Protein AF-A0A939H778-F1 (afdb_monomer)

Secondary structure (DSSP, 8-state):
--HHHHHHHHHHHHHHHHTT-HHHHHHHHHHHHHHTSS-HHHHHHHHHHHHHHTSHHHHTTS------SSSSHHHHHHHHHHHHHHHTT-

Foldseek 3Di:
DDPQLVVLLVLQLVLCVVVVVVVVSVLSVVLVVQCVDPDLVSLVVSLVVLLVCLDCVNPVPPPRPHDDPDPRRSNVSSVSNNVVSVVSSD

Structure (mmCIF, N/CA/C/O backbone):
data_AF-A0A939H778-F1
#
_entry.id   AF-A0A939H778-F1
#
loop_
_atom_site.group_PDB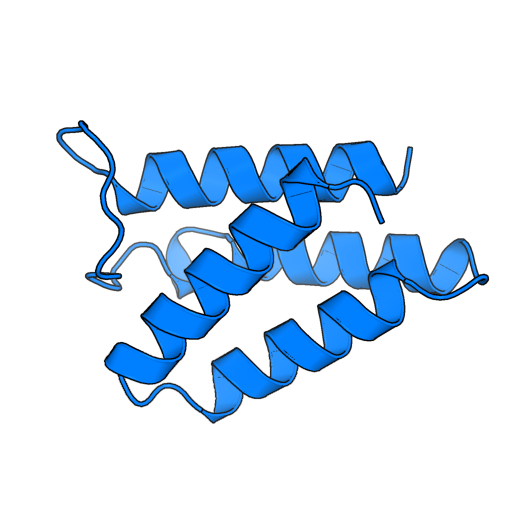
_atom_site.id
_atom_site.type_symbol
_atom_site.label_atom_id
_atom_site.label_alt_id
_atom_site.label_comp_id
_atom_site.label_asym_id
_atom_site.label_entity_id
_atom_site.label_seq_id
_atom_site.pdbx_PDB_ins_code
_atom_site.Cartn_x
_atom_site.Cartn_y
_atom_site.Cartn_z
_atom_site.occupancy
_atom_site.B_iso_or_equiv
_atom_site.auth_seq_id
_atom_site.auth_comp_id
_atom_site.auth_asym_id
_atom_site.auth_atom_id
_atom_site.pdbx_PDB_model_num
ATOM 1 N N . MET A 1 1 ? -13.662 -0.174 2.923 1.00 74.75 1 MET A N 1
ATOM 2 C CA . MET A 1 1 ? -12.781 0.739 2.166 1.00 74.75 1 MET A CA 1
ATOM 3 C C . MET A 1 1 ? -13.444 1.373 0.939 1.00 74.75 1 MET A C 1
ATOM 5 O O . MET A 1 1 ? -14.279 0.749 0.287 1.00 74.75 1 MET A O 1
ATOM 9 N N . ASN A 1 2 ? -13.055 2.605 0.594 1.00 76.56 2 ASN A N 1
ATOM 10 C CA . ASN A 1 2 ? -13.448 3.334 -0.613 1.00 76.56 2 ASN A CA 1
ATOM 11 C C . ASN A 1 2 ? -12.849 2.684 -1.871 1.00 76.56 2 ASN A C 1
ATOM 13 O O . ASN A 1 2 ? -11.678 2.300 -1.920 1.00 76.56 2 ASN A O 1
ATOM 17 N N . SER A 1 3 ? -13.660 2.620 -2.927 1.00 80.75 3 SER A N 1
ATOM 18 C CA . SER A 1 3 ? -13.303 2.065 -4.236 1.00 80.75 3 SER A CA 1
ATOM 19 C C . SER A 1 3 ? -12.034 2.661 -4.862 1.00 80.75 3 SER A C 1
ATOM 21 O O . SER A 1 3 ? -11.403 1.998 -5.682 1.00 80.75 3 SER A O 1
ATOM 23 N N . HIS A 1 4 ? -11.644 3.886 -4.495 1.00 88.12 4 HIS A N 1
ATOM 24 C CA . HIS A 1 4 ? -10.419 4.513 -4.992 1.00 88.12 4 HIS A CA 1
ATOM 25 C C . HIS A 1 4 ? -9.160 4.006 -4.272 1.00 88.12 4 HIS A C 1
ATOM 27 O O . HIS A 1 4 ? -8.232 3.544 -4.935 1.00 88.12 4 HIS A O 1
ATOM 33 N N . THR A 1 5 ? -9.145 4.013 -2.935 1.00 89.75 5 THR A N 1
ATOM 34 C CA . THR A 1 5 ? -8.000 3.545 -2.135 1.00 89.75 5 THR A CA 1
ATOM 35 C C . THR A 1 5 ? -7.681 2.082 -2.428 1.00 89.75 5 THR A C 1
ATOM 37 O O . THR A 1 5 ? -6.525 1.737 -2.655 1.00 89.75 5 THR A O 1
ATOM 40 N N . GLY A 1 6 ? -8.707 1.231 -2.531 1.00 90.06 6 GLY A N 1
ATOM 41 C CA . GLY A 1 6 ? -8.519 -0.185 -2.852 1.00 90.06 6 GLY A CA 1
ATOM 42 C C . GLY A 1 6 ? -7.877 -0.429 -4.221 1.00 90.06 6 GLY A C 1
ATOM 43 O O . GLY A 1 6 ? -7.064 -1.341 -4.354 1.00 90.06 6 GLY A O 1
ATOM 44 N N . LYS A 1 7 ? -8.188 0.400 -5.229 1.00 91.31 7 LYS A N 1
ATOM 45 C CA . LYS A 1 7 ? -7.551 0.317 -6.555 1.00 91.31 7 LYS A CA 1
ATOM 46 C C . LYS A 1 7 ? -6.069 0.663 -6.484 1.00 91.31 7 LYS A C 1
ATOM 48 O O . LYS A 1 7 ? -5.257 -0.118 -6.959 1.00 91.31 7 LYS A O 1
ATOM 53 N N . LEU A 1 8 ? -5.725 1.768 -5.822 1.00 91.94 8 LEU A N 1
ATOM 54 C CA . LEU A 1 8 ? -4.330 2.183 -5.662 1.00 91.94 8 LEU A CA 1
ATOM 55 C C . LEU A 1 8 ? -3.513 1.142 -4.883 1.00 91.94 8 LEU A C 1
ATOM 57 O O . LEU A 1 8 ? -2.378 0.854 -5.245 1.00 91.94 8 LEU A O 1
ATOM 61 N N . ILE A 1 9 ? -4.091 0.524 -3.848 1.00 92.38 9 ILE A N 1
ATOM 62 C CA . ILE A 1 9 ? -3.426 -0.565 -3.117 1.00 92.38 9 ILE A CA 1
ATOM 63 C C . ILE A 1 9 ? -3.181 -1.771 -4.034 1.00 92.38 9 ILE A C 1
ATOM 65 O O . ILE A 1 9 ? -2.091 -2.338 -4.008 1.00 92.38 9 ILE A O 1
ATOM 69 N N . ASN A 1 10 ? -4.156 -2.159 -4.859 1.00 92.38 10 ASN A N 1
ATOM 70 C CA . ASN A 1 10 ? -3.980 -3.273 -5.793 1.00 92.38 10 ASN A CA 1
ATOM 71 C C . ASN A 1 10 ? -2.916 -2.962 -6.864 1.00 92.38 10 ASN A C 1
ATOM 73 O O . ASN A 1 10 ? -2.078 -3.817 -7.128 1.00 92.38 10 ASN A O 1
ATOM 77 N N . GLU A 1 11 ? -2.879 -1.738 -7.405 1.00 92.06 11 GLU A N 1
ATOM 78 C CA . GLU A 1 11 ? -1.817 -1.292 -8.326 1.00 92.06 11 GLU A CA 1
ATOM 79 C C . GLU A 1 11 ? -0.424 -1.395 -7.671 1.00 92.06 11 GLU A C 1
ATOM 81 O O . GLU A 1 11 ? 0.528 -1.870 -8.292 1.00 92.06 11 GLU A O 1
ATOM 86 N N . LEU A 1 12 ? -0.295 -1.024 -6.387 1.00 91.19 12 LEU A N 1
ATOM 87 C CA . LEU A 1 12 ? 0.959 -1.195 -5.644 1.00 91.19 12 LEU A CA 1
ATOM 88 C C . LEU A 1 12 ? 1.328 -2.679 -5.488 1.00 91.19 12 LEU A C 1
ATOM 90 O O . LEU A 1 12 ? 2.492 -3.040 -5.648 1.00 91.19 12 LEU A O 1
ATOM 94 N N . LEU A 1 13 ? 0.361 -3.544 -5.171 1.00 92.62 13 LEU A N 1
ATOM 95 C CA . LEU A 1 13 ? 0.593 -4.984 -5.019 1.00 92.62 13 LEU A CA 1
ATOM 96 C C . LEU A 1 13 ? 1.070 -5.631 -6.323 1.00 92.62 13 LEU A C 1
ATOM 98 O O . LEU A 1 13 ? 2.001 -6.439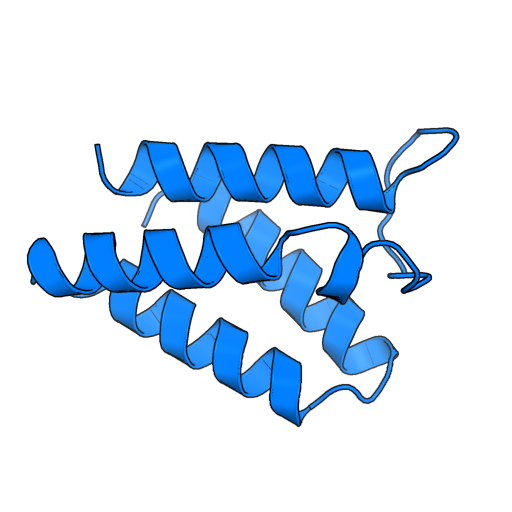 -6.298 1.00 92.62 13 LEU A O 1
ATOM 102 N N . GLU A 1 14 ? 0.476 -5.256 -7.454 1.00 92.00 14 GLU A N 1
ATOM 103 C CA . GLU A 1 14 ? 0.912 -5.692 -8.783 1.00 92.00 14 GLU A CA 1
ATOM 104 C C . GLU A 1 14 ? 2.348 -5.236 -9.067 1.00 92.00 14 GLU A C 1
ATOM 106 O O . GLU A 1 14 ? 3.191 -6.052 -9.449 1.00 92.00 14 GLU A O 1
ATOM 111 N N . ALA A 1 15 ? 2.666 -3.969 -8.782 1.00 90.38 15 ALA A N 1
ATOM 112 C CA . ALA A 1 15 ? 4.006 -3.421 -8.963 1.00 90.38 15 ALA A CA 1
ATOM 113 C C . ALA A 1 15 ? 5.059 -4.117 -8.075 1.00 90.38 15 ALA A C 1
ATOM 115 O O . ALA A 1 15 ? 6.136 -4.477 -8.553 1.00 90.38 15 ALA A O 1
ATOM 116 N N . LEU A 1 16 ? 4.749 -4.368 -6.799 1.00 90.19 16 LEU A N 1
ATOM 117 C CA . LEU A 1 16 ? 5.641 -5.084 -5.878 1.00 90.19 16 LEU A CA 1
ATOM 118 C C . LEU A 1 16 ? 5.835 -6.548 -6.290 1.00 90.19 16 LEU A C 1
ATOM 120 O O . LEU A 1 16 ? 6.941 -7.080 -6.184 1.00 90.19 16 LEU A O 1
ATOM 124 N N . THR A 1 17 ? 4.782 -7.194 -6.794 1.00 90.00 17 THR A N 1
ATOM 125 C CA . THR A 1 17 ? 4.843 -8.576 -7.287 1.00 90.00 17 THR A CA 1
ATOM 126 C C . THR A 1 17 ? 5.715 -8.669 -8.536 1.00 90.00 17 THR A C 1
ATOM 128 O O . THR A 1 17 ? 6.562 -9.557 -8.618 1.00 90.00 17 THR A O 1
ATOM 131 N N . ALA A 1 18 ? 5.590 -7.715 -9.464 1.00 90.00 18 ALA A N 1
ATOM 132 C CA . ALA A 1 18 ? 6.427 -7.636 -10.660 1.00 90.00 18 ALA A CA 1
ATOM 133 C C . ALA A 1 18 ? 7.922 -7.455 -10.332 1.00 90.00 18 ALA A C 1
ATOM 135 O O . ALA A 1 18 ? 8.781 -7.951 -11.060 1.00 90.00 18 ALA A O 1
ATOM 136 N N . LEU A 1 19 ? 8.242 -6.802 -9.210 1.00 88.94 19 LEU A N 1
ATOM 137 C CA . LEU A 1 19 ? 9.612 -6.641 -8.712 1.00 88.94 19 LEU A CA 1
ATOM 138 C C . LEU A 1 19 ? 10.089 -7.793 -7.802 1.00 88.94 19 LEU A C 1
ATOM 140 O O . LEU A 1 19 ? 11.151 -7.684 -7.193 1.00 88.94 19 LEU A O 1
ATOM 144 N N . ASN A 1 20 ? 9.337 -8.897 -7.693 1.00 89.81 20 ASN A N 1
ATOM 145 C CA . ASN A 1 20 ? 9.611 -10.022 -6.783 1.00 89.81 20 ASN A CA 1
ATOM 146 C C . ASN A 1 20 ? 9.705 -9.630 -5.292 1.00 89.81 20 ASN A C 1
ATOM 148 O O . ASN A 1 20 ? 10.334 -10.319 -4.487 1.00 89.81 20 ASN A O 1
ATOM 152 N N . MET A 1 21 ? 9.043 -8.548 -4.881 1.00 89.31 21 MET A N 1
ATOM 153 C CA . MET A 1 21 ? 9.067 -8.040 -3.507 1.00 89.31 21 MET A CA 1
ATOM 154 C C . MET A 1 21 ? 7.947 -8.648 -2.651 1.00 89.31 21 MET A C 1
ATOM 156 O O . MET A 1 21 ? 7.172 -7.933 -2.017 1.00 89.31 21 MET A O 1
ATOM 160 N N . GLN A 1 22 ? 7.862 -9.981 -2.601 1.00 89.56 22 GLN A N 1
ATOM 161 C CA . GLN A 1 22 ? 6.756 -10.686 -1.932 1.00 89.56 22 GLN A CA 1
ATOM 162 C C . GLN A 1 22 ? 6.613 -10.334 -0.443 1.00 89.56 22 GLN A C 1
ATOM 164 O O . GLN A 1 22 ? 5.498 -10.197 0.049 1.00 89.56 22 GLN A O 1
ATOM 169 N N . SER A 1 23 ? 7.726 -10.118 0.269 1.00 89.44 23 SER A N 1
ATOM 170 C CA . SER A 1 23 ? 7.687 -9.705 1.683 1.00 89.44 23 SER A CA 1
ATOM 171 C C . SER A 1 23 ? 7.021 -8.341 1.880 1.00 89.44 23 SER A C 1
ATOM 173 O O . SER A 1 23 ? 6.343 -8.120 2.879 1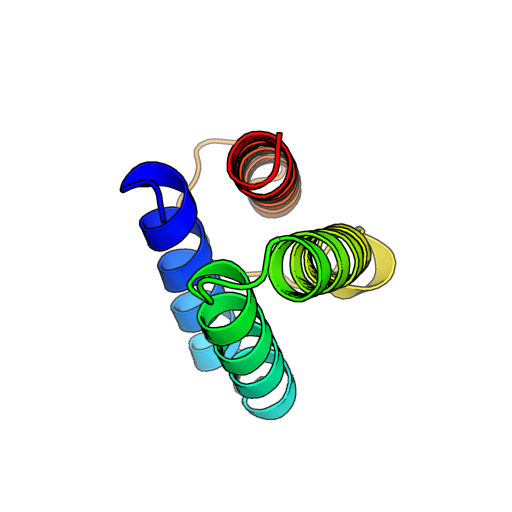.00 89.44 23 SER A O 1
ATOM 175 N N . GLU A 1 24 ? 7.205 -7.420 0.934 1.00 89.31 24 GLU A N 1
ATOM 176 C CA . GLU A 1 24 ? 6.573 -6.105 0.993 1.00 89.31 24 GLU A CA 1
ATOM 177 C C . GLU A 1 24 ? 5.117 -6.183 0.545 1.00 89.31 24 GLU A C 1
ATOM 179 O O . GLU A 1 24 ? 4.257 -5.629 1.223 1.00 89.31 24 GLU A O 1
ATOM 184 N N . ALA A 1 25 ? 4.818 -6.947 -0.510 1.00 90.75 25 ALA A N 1
ATOM 185 C CA . ALA A 1 25 ? 3.444 -7.197 -0.937 1.00 90.75 25 ALA A CA 1
ATOM 186 C C . ALA A 1 25 ? 2.596 -7.798 0.200 1.00 90.75 25 ALA A C 1
ATOM 188 O O . ALA A 1 25 ? 1.486 -7.331 0.444 1.00 90.75 25 ALA A O 1
ATOM 189 N N . GLN A 1 26 ? 3.142 -8.750 0.966 1.00 92.06 26 GLN A N 1
ATOM 190 C CA . GLN A 1 26 ? 2.447 -9.344 2.109 1.00 92.06 26 GLN A CA 1
ATOM 191 C C . GLN A 1 26 ? 2.110 -8.312 3.196 1.00 92.06 26 GLN A C 1
ATOM 193 O O . GLN A 1 26 ? 0.990 -8.293 3.695 1.00 92.06 26 GLN A O 1
ATOM 198 N N . LYS A 1 27 ? 3.033 -7.397 3.517 1.00 91.06 27 LYS A N 1
ATOM 199 C CA . LYS A 1 27 ? 2.766 -6.316 4.483 1.00 91.06 27 LYS A CA 1
ATOM 200 C C . LYS A 1 27 ? 1.673 -5.370 3.993 1.00 91.06 27 LYS A C 1
ATOM 202 O O . LYS A 1 27 ? 0.844 -4.927 4.777 1.00 91.06 27 LYS A O 1
ATOM 207 N N . ILE A 1 28 ? 1.657 -5.060 2.696 1.00 91.94 28 ILE A N 1
ATOM 208 C CA . ILE A 1 28 ? 0.602 -4.231 2.102 1.00 91.94 28 ILE A CA 1
ATOM 209 C C . ILE A 1 28 ? -0.762 -4.940 2.173 1.00 91.94 28 ILE A C 1
ATOM 211 O O . ILE A 1 28 ? -1.762 -4.274 2.436 1.00 91.94 28 ILE A O 1
ATOM 215 N N . ILE A 1 29 ? -0.812 -6.269 2.010 1.00 93.19 29 ILE A N 1
ATOM 216 C CA . ILE A 1 29 ? -2.033 -7.069 2.224 1.00 93.19 29 ILE A CA 1
ATOM 217 C C . ILE A 1 29 ? -2.494 -6.970 3.683 1.00 93.19 29 ILE A C 1
ATOM 219 O O . ILE A 1 29 ? -3.654 -6.648 3.921 1.00 93.19 29 ILE A O 1
A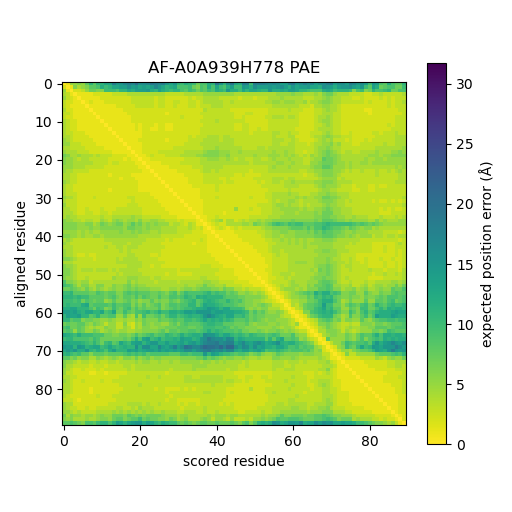TOM 223 N N . GLU A 1 30 ? -1.593 -7.153 4.651 1.00 92.81 30 GLU A N 1
ATOM 224 C CA . GLU A 1 30 ? -1.918 -7.030 6.081 1.00 92.81 30 GLU A CA 1
ATOM 225 C C . GLU A 1 30 ? -2.475 -5.639 6.421 1.00 92.81 30 GLU A C 1
ATOM 227 O O . GLU A 1 30 ? -3.483 -5.514 7.115 1.00 92.81 30 GLU A O 1
ATOM 232 N N . PHE A 1 31 ? -1.868 -4.569 5.895 1.00 91.44 31 PHE A N 1
ATOM 233 C CA . PHE A 1 31 ? -2.379 -3.214 6.119 1.00 91.44 31 PHE A CA 1
ATOM 234 C C . PHE A 1 31 ? -3.735 -2.988 5.461 1.00 91.44 31 PHE A C 1
ATOM 236 O O . PHE A 1 31 ? -4.572 -2.291 6.029 1.00 91.44 31 PHE A O 1
ATOM 243 N N . LYS A 1 32 ? -3.968 -3.566 4.280 1.00 92.00 32 LYS A N 1
ATOM 244 C CA . LYS A 1 32 ? -5.265 -3.504 3.602 1.00 92.00 32 LYS A CA 1
ATOM 245 C C . LYS A 1 32 ? -6.355 -4.162 4.452 1.00 92.00 32 LYS A C 1
ATOM 247 O O . LYS A 1 32 ? -7.396 -3.551 4.656 1.00 92.00 32 LYS A O 1
ATOM 252 N N . GLU A 1 33 ? -6.094 -5.349 4.995 1.00 92.38 33 GLU A N 1
ATOM 253 C CA . GLU A 1 33 ? -7.026 -6.044 5.893 1.00 92.38 33 GLU A CA 1
ATOM 254 C C . GLU A 1 33 ? -7.319 -5.222 7.155 1.00 92.38 33 GLU A C 1
ATOM 256 O O . GLU A 1 33 ? -8.473 -5.079 7.550 1.00 92.38 33 GLU A O 1
ATOM 261 N N . GLN A 1 34 ? -6.296 -4.602 7.750 1.00 91.88 34 GLN A N 1
ATOM 262 C CA . GLN A 1 34 ? -6.472 -3.732 8.917 1.00 91.88 34 GLN A CA 1
ATOM 263 C C . GLN A 1 34 ? -7.225 -2.428 8.592 1.00 91.88 34 GLN A C 1
ATOM 265 O O . GLN A 1 34 ? -7.952 -1.913 9.440 1.00 91.88 34 GLN A O 1
ATOM 270 N N . LEU A 1 35 ? -7.078 -1.880 7.381 1.00 90.00 35 LEU A N 1
ATOM 271 C CA . LEU A 1 35 ? -7.850 -0.718 6.913 1.00 90.00 35 LEU A CA 1
ATOM 272 C C . LEU A 1 35 ? -9.335 -1.052 6.683 1.00 90.00 35 LEU A C 1
ATOM 274 O O . LEU A 1 35 ? -10.185 -0.166 6.830 1.00 90.00 35 LEU A O 1
ATOM 278 N N . ASP A 1 36 ? -9.632 -2.311 6.355 1.00 90.00 36 ASP A N 1
ATOM 279 C CA . ASP A 1 36 ? -10.984 -2.860 6.200 1.00 90.00 36 ASP A CA 1
ATOM 280 C C . ASP A 1 36 ? -11.601 -3.382 7.515 1.00 90.00 36 ASP A C 1
ATOM 282 O O . ASP A 1 36 ? -12.767 -3.772 7.518 1.00 90.00 36 ASP A O 1
ATOM 286 N N . SER A 1 37 ? -10.865 -3.360 8.632 1.00 89.62 37 SER A N 1
ATOM 287 C CA . SER A 1 37 ? -11.374 -3.734 9.962 1.00 89.62 37 SER A CA 1
ATOM 288 C C . SER A 1 37 ? -12.482 -2.791 10.449 1.00 89.62 37 SER A C 1
ATOM 290 O O . SER A 1 37 ? -12.454 -1.594 10.173 1.00 89.62 37 SER A O 1
ATOM 292 N N . ASP A 1 38 ? -13.411 -3.298 11.266 1.00 88.12 38 ASP A N 1
ATOM 293 C CA . ASP A 1 38 ? -14.428 -2.486 11.958 1.00 88.12 38 ASP A CA 1
ATOM 294 C C . ASP A 1 38 ? -13.830 -1.621 13.092 1.00 88.12 38 ASP A C 1
ATOM 296 O O . ASP A 1 38 ? -14.469 -0.694 13.600 1.00 88.12 38 ASP A O 1
ATOM 300 N N . SER A 1 39 ? -12.592 -1.902 13.515 1.00 92.31 39 SER A N 1
ATOM 301 C CA . SER A 1 39 ? -11.917 -1.190 14.603 1.00 92.31 39 SER A CA 1
ATOM 302 C C . SER A 1 39 ? -11.239 0.090 14.116 1.00 92.31 39 SER A C 1
ATOM 304 O O . SER A 1 39 ? -10.179 0.060 13.491 1.00 92.31 39 SER A O 1
ATOM 306 N N . GLN A 1 40 ? -11.777 1.252 14.498 1.00 88.31 40 GLN A N 1
ATOM 307 C CA . GLN A 1 40 ? -11.196 2.553 14.136 1.00 88.31 40 GLN A CA 1
ATOM 308 C C . GLN A 1 40 ? -9.729 2.708 14.585 1.00 88.31 40 GLN A C 1
ATOM 310 O O . GLN A 1 40 ? -8.935 3.357 13.904 1.00 88.31 40 GLN A O 1
ATOM 315 N N . LEU A 1 41 ? -9.339 2.096 15.710 1.00 91.44 41 LEU A N 1
ATOM 316 C CA . LEU A 1 41 ? -7.952 2.117 16.185 1.00 91.44 41 LEU A CA 1
ATOM 317 C C . LEU A 1 41 ? -7.014 1.332 15.257 1.00 91.44 41 LEU A C 1
ATOM 319 O O . LEU A 1 41 ? -5.914 1.809 14.972 1.00 91.44 41 LEU A O 1
ATOM 323 N N . GLU A 1 42 ? -7.450 0.170 14.766 1.00 91.62 42 GLU A N 1
ATOM 324 C CA . GLU A 1 42 ? -6.679 -0.646 13.819 1.00 91.62 42 GLU A CA 1
ATOM 325 C C . GLU A 1 42 ? -6.545 0.061 12.476 1.00 91.62 42 GLU A C 1
ATOM 327 O O . GLU A 1 42 ? -5.434 0.188 11.961 1.00 91.62 42 GLU A O 1
ATOM 332 N N . ARG A 1 43 ? -7.642 0.636 11.975 1.00 91.38 43 ARG A N 1
ATOM 333 C CA . ARG A 1 43 ? -7.642 1.419 10.735 1.00 91.38 43 ARG A CA 1
ATOM 334 C C . ARG A 1 43 ? -6.651 2.584 10.809 1.00 91.38 43 ARG A C 1
ATOM 336 O O . ARG A 1 43 ? -5.830 2.762 9.911 1.00 91.38 43 ARG A O 1
ATOM 343 N N . ILE A 1 44 ? -6.661 3.355 11.903 1.00 91.50 44 ILE A N 1
ATOM 344 C CA . ILE A 1 44 ? -5.720 4.472 12.112 1.00 91.50 44 ILE A CA 1
ATOM 345 C C . ILE A 1 44 ? -4.271 3.974 12.197 1.00 91.50 44 ILE A C 1
ATOM 347 O O . ILE A 1 44 ? -3.370 4.605 11.635 1.00 91.50 44 ILE A O 1
ATOM 351 N N . ALA A 1 45 ? -4.020 2.871 12.907 1.00 91.25 45 ALA A N 1
ATOM 352 C CA . ALA A 1 45 ? -2.684 2.295 13.021 1.00 91.25 45 ALA A CA 1
ATOM 353 C C . ALA A 1 45 ? -2.155 1.831 11.654 1.00 91.25 45 ALA A C 1
ATOM 355 O O . ALA A 1 45 ? -1.036 2.194 11.283 1.00 91.25 45 ALA A O 1
ATOM 356 N N . ALA A 1 46 ? -2.978 1.119 10.884 1.00 91.12 46 ALA A N 1
ATOM 357 C CA . ALA A 1 46 ? -2.660 0.660 9.539 1.00 91.12 46 ALA A CA 1
ATOM 358 C C . ALA A 1 46 ? -2.400 1.830 8.591 1.00 91.12 46 ALA A C 1
ATOM 360 O O . ALA A 1 46 ? -1.371 1.857 7.923 1.00 91.12 46 ALA A O 1
ATOM 361 N N . SER A 1 47 ? -3.259 2.855 8.608 1.00 90.88 47 SER A N 1
ATOM 362 C CA . SER A 1 47 ? -3.074 4.073 7.810 1.00 90.88 47 SER A CA 1
ATOM 363 C C . SER A 1 47 ? -1.723 4.735 8.090 1.00 90.88 47 SER A C 1
ATOM 365 O O . SER A 1 47 ? -0.980 5.050 7.160 1.00 90.88 47 SER A O 1
ATOM 367 N N . LYS A 1 48 ? -1.325 4.864 9.364 1.00 91.31 48 LYS A N 1
ATOM 368 C CA . LYS A 1 48 ? -0.007 5.415 9.729 1.00 91.31 48 LYS A CA 1
ATOM 369 C C . LYS A 1 48 ? 1.150 4.577 9.185 1.00 91.31 48 LYS A C 1
ATOM 371 O O . LYS A 1 48 ? 2.100 5.146 8.645 1.00 91.31 48 LYS A O 1
ATOM 376 N N . GLN A 1 49 ? 1.082 3.252 9.316 1.00 90.62 49 GLN A N 1
ATOM 377 C CA . GLN A 1 49 ? 2.128 2.357 8.810 1.00 90.62 49 GLN A CA 1
ATOM 378 C C . GLN A 1 49 ? 2.211 2.397 7.281 1.00 90.62 49 GLN A C 1
ATOM 380 O O . GLN A 1 49 ? 3.305 2.493 6.723 1.00 90.62 49 GLN A O 1
ATOM 385 N N . PHE A 1 50 ? 1.062 2.423 6.608 1.00 89.19 50 PHE A N 1
ATOM 386 C CA . PHE A 1 50 ? 0.962 2.524 5.159 1.00 89.19 50 PHE A CA 1
ATOM 387 C C . PHE A 1 50 ? 1.597 3.825 4.650 1.00 89.19 50 PHE A C 1
ATOM 389 O O . PHE A 1 50 ? 2.484 3.806 3.799 1.00 89.19 50 PHE A O 1
ATOM 396 N N . VAL A 1 51 ? 1.216 4.966 5.232 1.00 87.75 51 VAL A N 1
ATOM 397 C CA . VAL A 1 51 ? 1.769 6.289 4.894 1.00 87.75 51 VAL A CA 1
ATOM 398 C C . VAL A 1 51 ? 3.284 6.331 5.100 1.00 87.75 51 VAL A C 1
ATOM 400 O O . VAL A 1 51 ? 4.004 6.902 4.281 1.00 87.75 51 VAL A O 1
ATOM 403 N N . GLN A 1 52 ? 3.784 5.712 6.171 1.00 87.56 52 GLN A N 1
ATOM 404 C CA . GLN A 1 52 ? 5.217 5.631 6.436 1.00 87.56 52 GLN A CA 1
ATOM 405 C C . GLN A 1 52 ? 5.955 4.805 5.370 1.00 87.56 52 GLN A C 1
ATOM 407 O O . GLN A 1 52 ? 7.081 5.151 5.004 1.00 87.56 52 GLN A O 1
ATOM 412 N N . ARG A 1 53 ? 5.332 3.738 4.856 1.00 83.81 53 ARG A N 1
ATOM 413 C CA . ARG A 1 53 ? 5.885 2.911 3.774 1.00 83.81 53 ARG A CA 1
ATOM 414 C C . ARG A 1 53 ? 5.825 3.589 2.413 1.00 83.81 53 ARG A C 1
ATOM 416 O O . ARG A 1 53 ? 6.758 3.424 1.644 1.00 83.81 53 ARG A O 1
ATOM 423 N N . CYS A 1 54 ? 4.841 4.447 2.154 1.00 82.75 54 CYS A N 1
ATOM 424 C CA . CYS A 1 54 ? 4.812 5.277 0.944 1.00 82.75 54 CYS A CA 1
ATOM 425 C C . CYS A 1 54 ? 5.919 6.346 0.885 1.00 82.75 54 CYS A C 1
ATOM 427 O O . CYS A 1 54 ? 6.006 7.094 -0.087 1.00 82.75 54 CYS A O 1
ATOM 429 N N . HIS A 1 55 ? 6.764 6.466 1.912 1.00 80.44 55 HIS A N 1
ATOM 430 C CA . HIS A 1 55 ? 7.879 7.400 1.892 1.00 80.44 55 HIS A CA 1
ATOM 431 C C . HIS A 1 55 ? 8.928 7.006 0.838 1.00 80.44 55 HIS A C 1
ATOM 433 O O . HIS A 1 55 ? 9.261 5.833 0.670 1.00 80.44 55 HIS A O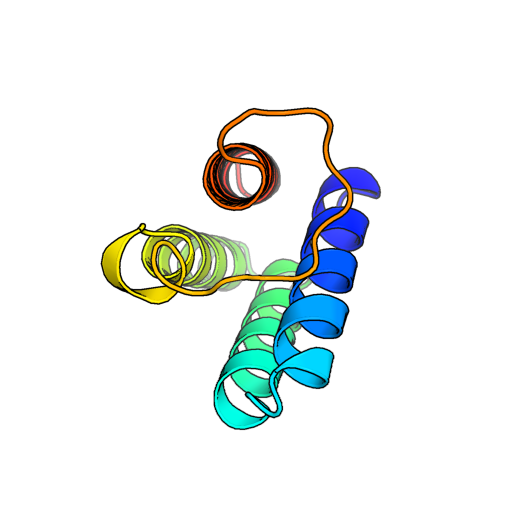 1
ATOM 439 N N . VAL A 1 56 ? 9.539 8.013 0.207 1.00 71.19 56 VAL A N 1
ATOM 440 C CA . VAL A 1 56 ? 10.552 7.860 -0.858 1.00 71.19 56 VAL A CA 1
ATOM 441 C C . VAL A 1 56 ? 11.729 6.958 -0.467 1.00 71.19 56 VAL A C 1
ATOM 443 O O . VAL A 1 56 ? 1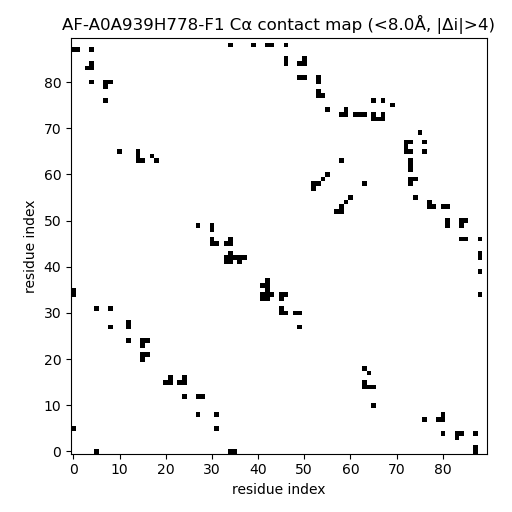2.297 6.267 -1.295 1.00 71.19 56 VAL A O 1
ATOM 446 N N . LYS A 1 57 ? 12.047 6.889 0.826 1.00 76.38 57 LYS A N 1
ATOM 447 C CA . LYS A 1 57 ? 13.101 6.017 1.368 1.00 76.38 57 LYS A CA 1
ATOM 448 C C . LYS A 1 57 ? 12.827 4.515 1.165 1.00 76.38 57 LYS A C 1
ATOM 450 O O . LYS A 1 57 ? 13.765 3.729 1.180 1.00 76.38 57 LYS A O 1
ATOM 455 N N . TRP A 1 58 ? 11.562 4.115 1.052 1.00 74.31 58 TRP A N 1
ATOM 456 C CA . TRP A 1 58 ? 11.168 2.713 0.893 1.00 74.31 58 TRP A CA 1
ATOM 457 C C . TRP A 1 58 ? 10.894 2.366 -0.566 1.00 74.31 58 TRP A C 1
ATOM 459 O O . TRP A 1 58 ? 11.367 1.340 -1.044 1.00 74.31 58 TRP A O 1
ATOM 469 N N . TYR A 1 59 ? 10.139 3.225 -1.257 1.00 76.12 59 TYR A N 1
ATOM 470 C CA . TYR A 1 59 ? 9.645 2.954 -2.611 1.00 76.12 59 TYR A CA 1
ATOM 471 C C . TYR A 1 59 ? 10.097 3.975 -3.662 1.00 76.12 59 TYR A C 1
ATOM 473 O O . TYR A 1 59 ? 9.837 3.779 -4.840 1.00 76.12 59 TYR A O 1
ATOM 481 N N . GLY A 1 60 ? 10.766 5.059 -3.268 1.00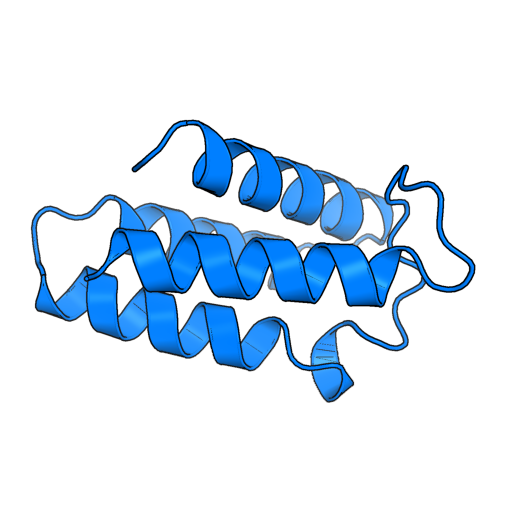 66.94 60 GLY A N 1
ATOM 482 C CA . GLY A 1 60 ? 11.150 6.147 -4.174 1.00 66.94 60 GLY A CA 1
ATOM 483 C C . GLY A 1 60 ? 12.231 5.776 -5.181 1.00 66.94 60 GLY A C 1
ATOM 484 O O . GLY A 1 60 ? 12.180 6.227 -6.319 1.00 66.94 60 GLY A O 1
ATOM 485 N N . ASP A 1 61 ? 13.153 4.904 -4.779 1.00 71.00 61 ASP A N 1
ATOM 486 C CA . ASP A 1 61 ? 14.186 4.358 -5.668 1.00 71.00 61 ASP A CA 1
ATOM 487 C C . ASP A 1 61 ? 13.735 3.071 -6.373 1.00 71.00 61 ASP A C 1
ATOM 489 O O . ASP A 1 61 ? 14.466 2.509 -7.192 1.00 71.00 61 ASP A O 1
ATOM 493 N N . LEU A 1 62 ? 12.534 2.573 -6.060 1.00 70.62 62 LEU A N 1
ATOM 494 C CA . LEU A 1 62 ? 11.972 1.459 -6.801 1.00 70.62 62 LEU A CA 1
ATOM 495 C C . LEU A 1 62 ? 11.444 1.996 -8.127 1.00 70.62 62 LEU A C 1
ATOM 497 O O . LEU A 1 62 ? 10.552 2.841 -8.158 1.00 70.62 62 LEU A O 1
ATOM 501 N N . ASN A 1 63 ? 11.942 1.443 -9.230 1.00 74.56 63 ASN A N 1
ATOM 502 C CA . ASN A 1 63 ? 11.328 1.597 -10.547 1.00 74.56 63 ASN A CA 1
ATOM 503 C C . ASN A 1 63 ? 10.023 0.786 -10.598 1.00 74.56 63 ASN A C 1
ATOM 505 O O . ASN A 1 63 ? 9.921 -0.193 -11.337 1.00 74.56 63 ASN A O 1
ATOM 509 N N . LEU A 1 64 ? 9.051 1.145 -9.751 1.00 80.00 64 LEU A N 1
ATOM 510 C CA . LEU A 1 64 ? 7.747 0.496 -9.717 1.00 80.00 64 LEU A CA 1
ATOM 511 C C . LEU A 1 64 ? 7.108 0.646 -11.107 1.00 80.00 64 LEU A C 1
ATOM 513 O O . LEU A 1 64 ? 7.014 1.773 -11.604 1.00 80.00 64 LEU A O 1
ATOM 517 N N . PRO A 1 65 ? 6.685 -0.459 -11.748 1.00 80.56 65 PRO A N 1
ATOM 518 C CA . PRO A 1 65 ? 6.098 -0.432 -13.083 1.00 80.56 65 PRO A CA 1
ATOM 519 C C . PRO A 1 65 ? 4.661 0.104 -13.026 1.00 80.56 65 PRO A C 1
ATOM 521 O O . PRO A 1 65 ? 3.698 -0.645 -13.152 1.00 80.56 65 PRO A O 1
ATOM 524 N N . ILE A 1 66 ? 4.520 1.409 -12.789 1.00 82.44 66 ILE A N 1
ATOM 525 C CA . ILE A 1 66 ? 3.232 2.090 -12.645 1.00 82.44 66 ILE A CA 1
ATOM 526 C C . ILE A 1 66 ? 2.982 2.953 -13.875 1.00 82.44 66 ILE A C 1
ATOM 528 O O . ILE A 1 66 ? 3.780 3.830 -14.208 1.00 82.44 66 ILE A O 1
ATOM 532 N N . ASP A 1 67 ? 1.844 2.725 -14.527 1.00 75.50 67 ASP A N 1
ATOM 533 C CA . ASP A 1 67 ? 1.425 3.495 -15.694 1.00 75.50 67 ASP A CA 1
ATOM 534 C C . ASP A 1 67 ? 0.787 4.827 -15.261 1.00 75.50 67 ASP A C 1
ATOM 536 O O . ASP A 1 67 ? -0.402 4.927 -14.929 1.00 75.50 67 ASP A O 1
ATOM 540 N N . ARG A 1 68 ? 1.620 5.871 -15.191 1.00 78.44 68 ARG A N 1
ATOM 541 C CA . ARG A 1 68 ? 1.215 7.260 -14.936 1.00 78.44 68 ARG A CA 1
ATOM 542 C C . ARG A 1 68 ? 1.971 8.192 -15.883 1.00 78.44 68 ARG A C 1
ATOM 544 O O . ARG A 1 68 ? 3.169 8.041 -16.102 1.00 78.44 68 ARG A O 1
ATOM 551 N N . LYS A 1 69 ? 1.283 9.206 -16.416 1.00 68.31 69 LYS A N 1
ATOM 552 C CA . LYS A 1 69 ? 1.890 10.241 -17.271 1.00 68.31 69 LYS A CA 1
ATOM 553 C C . LYS A 1 69 ? 2.607 11.287 -16.407 1.00 68.31 69 LYS A C 1
ATOM 555 O O . LYS A 1 69 ? 1.993 12.276 -16.020 1.00 68.31 69 LYS A O 1
ATOM 560 N N . SER A 1 70 ? 3.875 11.053 -16.068 1.00 71.94 70 SER A N 1
ATOM 561 C CA . SER A 1 70 ? 4.720 11.992 -15.311 1.00 71.94 70 SER A CA 1
ATOM 562 C C . SER A 1 70 ? 6.206 11.716 -15.554 1.00 71.94 70 SER A C 1
ATOM 564 O O . SER A 1 70 ? 6.570 10.579 -15.844 1.00 71.94 70 SER A O 1
ATOM 566 N N . ASP A 1 71 ? 7.057 12.730 -15.367 1.00 71.31 71 ASP A N 1
ATOM 567 C CA . ASP A 1 71 ? 8.522 12.580 -15.354 1.00 71.31 71 ASP A CA 1
ATOM 568 C C . ASP A 1 71 ? 8.991 11.682 -14.194 1.00 71.31 71 ASP A C 1
ATOM 570 O O . ASP A 1 71 ? 10.034 11.037 -14.279 1.00 71.31 71 ASP A O 1
ATOM 574 N N . TYR A 1 72 ? 8.190 11.604 -13.122 1.00 73.06 72 TYR A N 1
ATOM 575 C CA . TYR A 1 72 ? 8.415 10.718 -11.981 1.00 73.06 72 TYR A CA 1
ATOM 576 C C . TYR A 1 72 ? 7.108 10.039 -11.526 1.00 73.06 72 TYR A C 1
ATOM 578 O O . TYR A 1 72 ? 6.479 10.467 -10.550 1.00 73.06 72 TYR A O 1
ATOM 586 N N . PRO A 1 73 ? 6.669 8.977 -12.223 1.00 80.19 73 PRO A N 1
ATOM 587 C CA . PRO A 1 73 ? 5.355 8.359 -12.024 1.00 80.19 73 PRO A CA 1
ATOM 588 C C . PRO A 1 73 ? 5.187 7.727 -10.638 1.00 80.19 73 PRO A C 1
ATOM 590 O O . PRO A 1 73 ? 4.111 7.812 -10.046 1.00 80.19 73 PRO A O 1
ATOM 593 N N . VAL A 1 74 ? 6.262 7.166 -10.082 1.00 84.75 74 VAL A N 1
ATOM 594 C CA . VAL A 1 74 ? 6.251 6.510 -8.769 1.00 84.75 74 VAL A CA 1
ATOM 595 C C . VAL A 1 74 ? 5.955 7.499 -7.643 1.00 84.75 74 V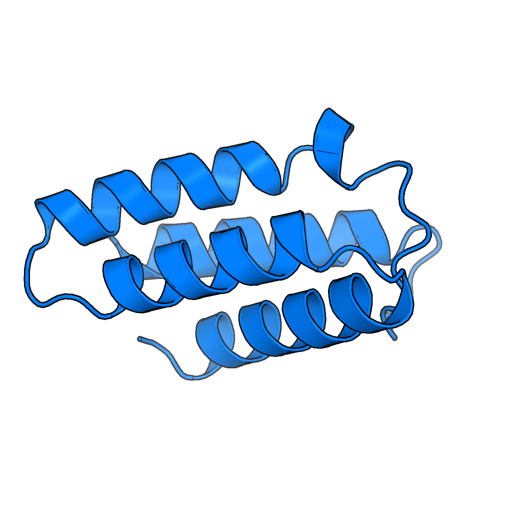AL A C 1
ATOM 597 O O . VAL A 1 74 ? 5.104 7.230 -6.802 1.00 84.75 74 VAL A O 1
ATOM 600 N N . TYR A 1 75 ? 6.588 8.675 -7.635 1.00 84.69 75 TYR A N 1
ATOM 601 C CA . TYR A 1 75 ? 6.350 9.672 -6.584 1.00 84.69 75 TYR A CA 1
ATOM 602 C C . TYR A 1 75 ? 4.926 10.223 -6.611 1.00 84.69 75 TYR A C 1
ATOM 604 O O . TYR A 1 75 ? 4.325 10.407 -5.553 1.00 84.69 75 TYR A O 1
ATOM 612 N N . VAL A 1 76 ? 4.377 10.445 -7.809 1.00 87.62 76 VAL A N 1
ATOM 613 C CA . VAL A 1 76 ? 2.982 10.879 -7.973 1.00 87.62 76 VAL A CA 1
ATOM 614 C C . VAL A 1 76 ? 2.035 9.815 -7.425 1.00 87.62 76 VAL A C 1
ATOM 616 O O . VAL A 1 76 ? 1.175 10.124 -6.604 1.00 87.62 76 VAL A O 1
ATOM 619 N N . PHE A 1 77 ? 2.247 8.555 -7.802 1.00 89.75 77 PHE A N 1
ATOM 620 C CA . PHE A 1 77 ? 1.448 7.439 -7.312 1.00 89.75 77 PHE A CA 1
ATOM 621 C C . PHE A 1 77 ? 1.501 7.292 -5.783 1.00 89.75 77 PHE A C 1
ATOM 623 O O . PHE A 1 77 ? 0.466 7.136 -5.135 1.00 89.75 77 PHE A O 1
ATOM 630 N N . LE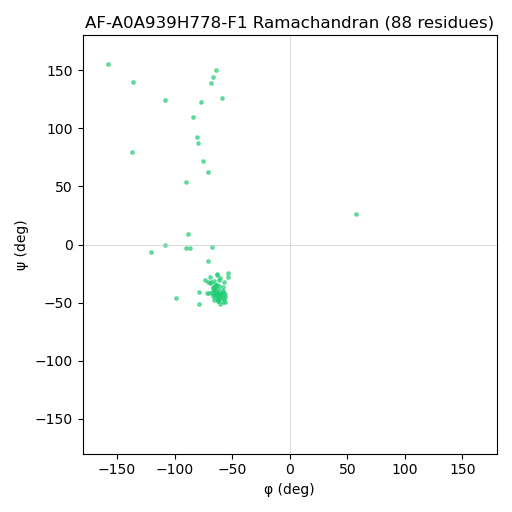U A 1 78 ? 2.692 7.372 -5.182 1.00 89.44 78 LEU A N 1
ATOM 631 C CA . LEU A 1 78 ? 2.851 7.253 -3.731 1.00 89.44 78 LEU A CA 1
ATOM 632 C C . LEU A 1 78 ? 2.151 8.395 -2.979 1.00 89.44 78 LEU A C 1
ATOM 634 O O . LEU A 1 78 ? 1.602 8.164 -1.900 1.00 89.44 78 LEU A O 1
ATOM 638 N N . ASP A 1 79 ? 2.131 9.609 -3.539 1.00 88.94 79 ASP A N 1
ATOM 639 C CA . ASP A 1 79 ? 1.396 10.738 -2.960 1.00 88.94 79 ASP A CA 1
ATOM 640 C C . ASP A 1 79 ? -0.129 10.567 -3.070 1.00 88.94 79 ASP A C 1
ATOM 642 O O . ASP A 1 79 ? -0.843 10.823 -2.097 1.00 88.94 79 ASP A O 1
ATOM 646 N N . GLU A 1 80 ? -0.630 10.086 -4.214 1.00 90.12 80 GLU A N 1
ATOM 647 C CA . GLU A 1 80 ? -2.046 9.734 -4.408 1.00 90.12 80 GLU A CA 1
ATOM 648 C C . GLU A 1 80 ? -2.494 8.676 -3.394 1.00 90.12 80 GLU A C 1
ATOM 650 O O . GLU A 1 80 ? -3.485 8.860 -2.682 1.00 90.12 80 GLU A O 1
ATOM 655 N N . LEU A 1 81 ? -1.716 7.600 -3.269 1.00 90.44 81 LEU A N 1
ATOM 656 C CA . LEU A 1 81 ? -1.990 6.504 -2.348 1.00 90.44 81 LEU A CA 1
ATOM 657 C C . LEU A 1 81 ? -1.958 6.969 -0.889 1.00 90.44 81 LEU A C 1
ATOM 659 O O . LEU A 1 81 ? -2.856 6.639 -0.114 1.00 90.44 81 LEU A O 1
ATOM 663 N N . ARG A 1 82 ? -0.979 7.805 -0.521 1.00 91.25 82 ARG A N 1
ATOM 664 C CA . ARG A 1 82 ? -0.900 8.418 0.810 1.00 91.25 82 ARG A CA 1
ATOM 665 C C . ARG A 1 82 ? -2.168 9.203 1.145 1.00 91.25 82 ARG A C 1
ATOM 667 O O . ARG A 1 82 ? -2.729 9.008 2.221 1.00 91.25 82 ARG A O 1
ATOM 674 N N . LYS A 1 83 ? -2.621 10.072 0.238 1.00 91.06 83 LYS A N 1
ATOM 675 C CA . LYS A 1 83 ? -3.833 10.882 0.433 1.00 91.06 83 LYS A CA 1
ATOM 676 C C . LYS A 1 83 ? -5.070 10.000 0.575 1.00 91.06 83 LYS A C 1
ATOM 678 O O . LYS A 1 83 ? -5.827 10.174 1.524 1.00 91.06 83 LYS A O 1
ATOM 683 N N . ALA A 1 84 ? -5.233 9.018 -0.309 1.00 90.56 84 ALA A N 1
ATOM 684 C CA . ALA A 1 84 ? -6.379 8.115 -0.301 1.00 90.56 84 ALA A CA 1
ATOM 685 C C . ALA A 1 84 ? -6.487 7.309 1.011 1.00 90.56 84 ALA A C 1
ATOM 687 O O . ALA A 1 84 ? -7.568 7.199 1.588 1.00 90.56 84 ALA A O 1
ATOM 688 N N . VAL A 1 85 ? -5.361 6.800 1.523 1.00 89.38 85 VAL A N 1
ATOM 689 C CA . VAL A 1 85 ? -5.306 6.046 2.790 1.00 89.38 85 VAL A CA 1
ATOM 690 C C . VAL A 1 85 ? -5.535 6.938 4.017 1.00 89.38 85 VAL A C 1
ATOM 692 O O . VAL A 1 85 ? -6.099 6.490 5.015 1.00 89.38 85 VAL A O 1
ATOM 695 N N . GLN A 1 86 ? -5.120 8.205 3.975 1.00 89.50 86 GLN A N 1
ATOM 696 C CA . GLN A 1 86 ? -5.403 9.154 5.056 1.00 89.50 86 GLN A CA 1
ATOM 697 C C . GLN A 1 86 ? -6.879 9.559 5.092 1.00 89.50 86 GLN A C 1
ATOM 699 O O . GLN A 1 86 ? -7.457 9.619 6.172 1.00 89.50 86 GLN A O 1
ATOM 704 N N . THR A 1 87 ? -7.498 9.797 3.933 1.00 88.62 87 THR A N 1
ATOM 705 C CA . THR A 1 87 ? -8.925 10.143 3.837 1.00 88.62 87 THR A CA 1
ATOM 706 C C . THR A 1 87 ? -9.838 9.002 4.284 1.00 88.62 87 THR A C 1
ATOM 708 O O . THR A 1 87 ? -10.897 9.255 4.836 1.00 88.62 87 THR A O 1
ATOM 711 N N . GLU A 1 88 ? -9.428 7.747 4.096 1.00 82.50 88 GLU A N 1
ATOM 712 C CA . GLU A 1 88 ? -10.190 6.563 4.524 1.00 82.50 88 GLU A CA 1
ATOM 713 C C . GLU A 1 88 ? -10.447 6.479 6.035 1.00 82.50 88 GLU A C 1
ATOM 715 O O . GLU A 1 88 ? -11.425 5.862 6.459 1.00 82.50 88 GLU A O 1
ATOM 720 N N . VAL A 1 89 ? -9.552 7.045 6.845 1.00 85.31 89 VAL A N 1
ATOM 721 C CA . VAL A 1 89 ? -9.575 6.913 8.311 1.00 85.31 89 VAL A CA 1
ATOM 722 C C . VAL A 1 89 ? -9.991 8.193 9.040 1.00 85.31 89 VAL A C 1
ATOM 724 O O . VAL A 1 89 ? -10.024 8.191 10.272 1.00 85.31 89 VAL A O 1
ATOM 727 N N . GLN A 1 90 ? -10.274 9.267 8.295 1.00 75.25 90 GLN A N 1
ATOM 728 C CA . GLN A 1 90 ? -10.861 10.516 8.798 1.00 75.25 90 GLN A CA 1
ATOM 729 C C . GLN A 1 90 ? -12.372 10.371 8.976 1.00 75.25 90 GLN A C 1
ATOM 731 O O . GLN A 1 90 ? -12.870 10.925 9.980 1.00 75.25 90 GLN A O 1
#

Sequence (90 aa):
MNSHTGKLINELLEALTALNMQSEAQKIIEFKEQLDSDSQLERIAASKQFVQRCHVKWYGDLNLPIDRKSDYPVYVFLDELRKAVQTEVQ

Solvent-accessible surface area (backbone atoms only — not comparable to full-atom values): 5010 Å² total; per-residue (Å²): 117,58,78,64,45,56,49,49,52,50,54,49,40,52,25,29,50,77,68,70,34,56,76,58,32,52,52,53,50,52,33,50,54,30,49,58,43,92,46,67,69,47,18,47,52,25,34,52,54,50,45,62,49,51,33,54,92,71,47,57,84,46,86,53,77,59,99,51,100,53,100,56,32,52,62,55,50,32,51,52,45,39,52,40,44,51,61,74,65,109

pLDDT: mean 86.17, std 7.03, range [66.94, 93.19]

Mean predicted aligned error: 4.55 Å

Radius of gyration: 12.36 Å; Cα contacts (8 Å, |Δi|>4): 89; chains: 1; bounding box: 29×23×34 Å